Protein AF-A0A6N2SG63-F1 (afdb_monomer_lite)

Sequence (96 aa):
MEDQYSGSTGGVATLVSVAFVVLACVLITLLAVFNHPHKAVLVLVVTMFIMAVMRAVWPGRPWFASRRRWADVGLYVLLGAVIWYFSPYTATLGLG

InterPro domains:
  IPR021385 Protein of unknown function DUF3017 [PF11222] (20-85)

Secondary structure (DSSP, 8-state):
--HHHHHHHHHHHHHHHHHHHHHHHHHHHHHHHTT-HHHHHHHHHHHHHHHHHHHHH--S-SS---S-HHHHHHHHHHHHHHHHHHGGGGTGGG--

Radius of gyration: 16.32 Å; chains: 1; bounding box: 34×29×55 Å

pLDDT: mean 80.37, std 16.71, range [43.4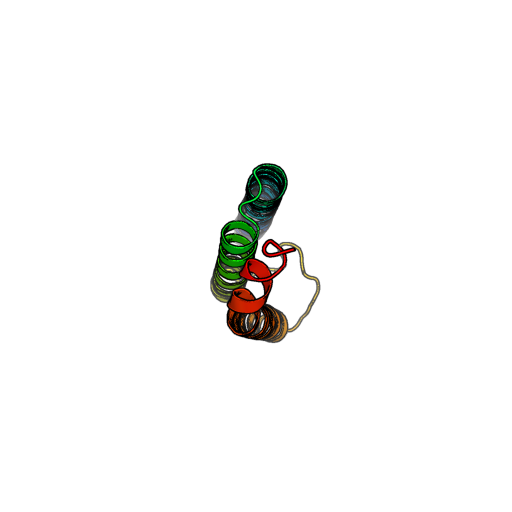1, 97.12]

Foldseek 3Di:
DPVVVQVVLLQVLLVVLVVLVVVLVVVLVVCVVVVNNLVSLLSQLVNLQVVLVSLVPDPDCNDDPDPDSVVSSVVSNVVSVVSVVCSVVRNVVPPD

Structure (mmCIF, N/CA/C/O backbone):
data_AF-A0A6N2SG63-F1
#
_entry.id   AF-A0A6N2SG63-F1
#
loop_
_atom_site.group_PDB
_atom_site.id
_atom_site.type_symbol
_atom_site.label_atom_id
_atom_site.label_alt_id
_atom_site.label_comp_id
_atom_site.label_asym_id
_atom_site.label_entity_id
_atom_site.label_seq_id
_atom_site.pdbx_PDB_ins_code
_atom_site.Cartn_x
_atom_site.Cartn_y
_atom_site.Cartn_z
_atom_site.occupancy
_atom_site.B_iso_or_equiv
_atom_site.auth_seq_id
_atom_site.auth_comp_id
_atom_site.auth_asym_id
_atom_site.auth_atom_id
_atom_site.pdbx_PDB_model_num
ATOM 1 N N . MET A 1 1 ? -16.591 14.517 28.927 1.00 43.41 1 MET A N 1
ATOM 2 C CA . MET A 1 1 ? -15.285 14.932 28.356 1.00 43.41 1 MET A CA 1
ATOM 3 C C . MET A 1 1 ? -14.716 13.836 27.441 1.00 43.41 1 MET A C 1
ATOM 5 O O . MET A 1 1 ? -13.508 13.660 27.375 1.00 43.41 1 MET A O 1
ATOM 9 N N . GLU A 1 2 ? -15.562 13.109 26.705 1.00 44.16 2 GLU A N 1
ATOM 10 C CA . GLU A 1 2 ? -15.139 11.941 25.904 1.00 44.16 2 GLU A CA 1
ATOM 11 C C . GLU A 1 2 ? -15.188 12.218 24.389 1.00 44.16 2 GLU A C 1
ATOM 13 O O . GLU A 1 2 ? -14.606 11.484 23.594 1.00 44.16 2 GLU A O 1
ATOM 18 N N . ASP A 1 3 ? -15.777 13.345 23.980 1.00 46.31 3 ASP A N 1
ATOM 19 C CA . ASP A 1 3 ? -16.016 13.674 22.568 1.00 46.31 3 ASP A CA 1
ATOM 20 C C . ASP A 1 3 ? -14.809 14.333 21.874 1.00 46.31 3 ASP A C 1
ATOM 22 O O . ASP A 1 3 ? -14.699 14.327 20.649 1.00 46.31 3 ASP A O 1
ATOM 26 N N . GLN A 1 4 ? -13.863 14.880 22.645 1.00 44.31 4 GLN A N 1
ATOM 27 C CA . GLN A 1 4 ? -12.688 15.593 22.117 1.00 44.31 4 GLN A CA 1
ATOM 28 C C . GLN A 1 4 ? -11.558 14.647 21.670 1.00 44.31 4 GLN A C 1
ATOM 30 O O . GLN A 1 4 ? -10.782 14.993 20.782 1.00 44.31 4 GLN A O 1
ATOM 35 N N . TYR A 1 5 ? -11.469 13.435 22.232 1.00 45.66 5 TYR A N 1
ATOM 36 C CA . TYR A 1 5 ? -10.394 12.490 21.894 1.00 45.66 5 TYR A CA 1
ATOM 37 C C . TYR A 1 5 ? -10.654 11.771 20.557 1.00 45.66 5 TYR A C 1
ATOM 39 O O . TYR A 1 5 ? -9.729 11.511 19.792 1.00 45.66 5 TYR A O 1
ATOM 47 N N . SER A 1 6 ? -11.926 11.527 20.216 1.00 48.03 6 SER A N 1
ATOM 48 C CA . SER A 1 6 ? -12.319 10.807 18.994 1.00 48.03 6 SER A CA 1
ATOM 49 C C . SER A 1 6 ? -12.066 11.606 17.701 1.00 48.03 6 SER A C 1
ATOM 51 O O . SER A 1 6 ? -11.715 11.029 16.669 1.00 48.03 6 SER A O 1
ATOM 53 N N . GLY A 1 7 ? -12.172 12.941 17.753 1.00 49.25 7 GLY A N 1
ATOM 54 C CA . GLY A 1 7 ? -11.969 13.814 16.588 1.00 49.25 7 GLY A CA 1
ATOM 55 C C . GLY A 1 7 ? -10.511 13.919 16.120 1.00 49.25 7 GLY A C 1
ATOM 56 O O . GLY A 1 7 ? -10.249 13.942 14.918 1.00 49.25 7 GLY A O 1
ATOM 57 N N . SER A 1 8 ? -9.550 13.921 17.050 1.00 58.31 8 SER A N 1
ATOM 58 C CA . SER A 1 8 ? -8.117 14.055 16.739 1.00 58.31 8 SER A CA 1
ATOM 59 C C . SER A 1 8 ? -7.533 12.771 16.138 1.00 58.31 8 SER A C 1
ATOM 61 O O . SER A 1 8 ? -6.865 12.796 15.102 1.00 58.31 8 SER A O 1
ATOM 63 N N . THR A 1 9 ? -7.860 11.614 16.724 1.00 59.47 9 THR A N 1
ATOM 64 C CA . THR A 1 9 ? -7.337 10.309 16.291 1.00 59.47 9 THR A CA 1
ATOM 65 C C . THR A 1 9 ? -7.804 9.930 14.883 1.00 59.47 9 THR A C 1
ATOM 67 O O . THR A 1 9 ? -7.058 9.291 14.145 1.00 59.47 9 THR A O 1
ATOM 70 N N . GLY A 1 10 ? -9.013 10.341 14.478 1.00 64.12 10 GLY A N 1
ATOM 71 C CA . GLY A 1 10 ? -9.504 10.160 13.110 1.00 64.12 10 GLY A CA 1
ATOM 72 C C . GLY A 1 10 ? -8.734 10.998 12.087 1.00 64.12 10 GLY A C 1
ATOM 73 O O . GLY A 1 10 ? -8.323 10.466 11.060 1.00 64.12 10 GLY A O 1
ATOM 74 N N . GLY A 1 11 ? -8.485 12.276 12.392 1.00 73.50 11 GLY A N 1
ATOM 75 C CA . GLY A 1 11 ? -7.762 13.193 11.505 1.00 73.50 11 GLY A CA 1
ATOM 76 C C . GLY A 1 11 ? -6.287 12.827 11.322 1.00 73.50 11 GLY A C 1
ATOM 77 O O . GLY A 1 11 ? -5.783 12.844 10.201 1.00 73.50 11 GLY A O 1
ATOM 78 N N . VAL A 1 12 ? -5.601 12.418 12.393 1.00 79.38 12 VAL A N 1
ATOM 79 C CA . VAL A 1 12 ? -4.198 11.974 12.311 1.00 79.38 12 VAL A CA 1
ATOM 80 C C . VAL A 1 12 ? -4.068 10.718 11.448 1.00 79.38 12 VAL A C 1
ATOM 82 O O . VAL A 1 12 ? -3.185 10.651 10.598 1.00 79.38 12 VAL A O 1
ATOM 85 N N . ALA A 1 13 ? -4.976 9.749 11.594 1.00 77.56 13 ALA A N 1
ATOM 86 C CA . ALA A 1 13 ? -4.991 8.542 10.765 1.00 77.56 13 ALA A CA 1
ATOM 87 C C . ALA A 1 13 ? -5.140 8.860 9.276 1.00 77.56 13 ALA A C 1
ATOM 89 O O . ALA A 1 13 ? -4.473 8.265 8.427 1.00 77.56 13 ALA A O 1
ATOM 90 N N . THR A 1 14 ? -6.013 9.817 8.958 1.00 81.88 14 THR A N 1
ATOM 91 C CA . THR A 1 14 ? -6.183 10.323 7.597 1.00 81.88 14 THR A CA 1
ATOM 92 C C . THR A 1 14 ? -4.890 10.929 7.083 1.00 81.88 14 THR A C 1
ATOM 94 O O . THR A 1 14 ? -4.428 10.544 6.017 1.00 81.88 14 THR A O 1
ATOM 97 N N . LEU A 1 15 ? -4.270 11.831 7.843 1.00 84.94 15 LEU A N 1
ATOM 98 C CA . LEU A 1 15 ? -3.035 12.489 7.422 1.00 84.94 15 LEU A CA 1
ATOM 99 C C . LEU A 1 15 ? -1.900 11.486 7.205 1.00 84.94 15 LEU A C 1
ATOM 101 O O . LEU A 1 15 ? -1.221 11.551 6.185 1.00 84.94 15 LEU A O 1
ATOM 105 N N . VAL A 1 16 ? -1.735 10.527 8.118 1.00 87.94 16 VAL A N 1
ATOM 106 C CA . VAL A 1 16 ? -0.712 9.477 8.012 1.00 87.94 16 VAL A CA 1
ATOM 107 C C . VAL A 1 16 ? -0.955 8.598 6.789 1.00 87.94 16 VAL A C 1
ATOM 109 O O . VAL A 1 16 ? -0.032 8.368 6.011 1.00 87.94 16 VAL A O 1
ATOM 112 N N . SER A 1 17 ? -2.189 8.132 6.580 1.00 86.62 17 SER A N 1
ATOM 113 C CA . SER A 1 17 ? -2.516 7.285 5.426 1.00 86.62 17 SER A CA 1
ATOM 114 C C . SER A 1 17 ? -2.374 8.031 4.097 1.00 86.62 17 SER A C 1
ATOM 116 O O . SER A 1 17 ? -1.816 7.478 3.153 1.00 86.62 17 SER A O 1
ATOM 118 N N . VAL A 1 18 ? -2.790 9.298 4.025 1.00 88.81 18 VAL A N 1
ATOM 119 C CA . VAL A 1 18 ? -2.606 10.143 2.836 1.00 88.81 18 VAL A CA 1
ATOM 120 C C . VAL A 1 18 ? -1.123 10.379 2.562 1.00 88.81 18 VAL A C 1
ATOM 122 O O . VAL A 1 18 ? -0.677 10.152 1.440 1.00 88.81 18 VAL A O 1
ATOM 125 N N . ALA A 1 19 ? -0.342 10.775 3.570 1.00 91.69 19 ALA A N 1
ATOM 126 C CA . ALA A 1 19 ? 1.096 10.989 3.420 1.00 91.69 19 ALA A CA 1
ATOM 127 C C . ALA A 1 19 ? 1.812 9.710 2.959 1.00 91.69 19 ALA A C 1
ATOM 129 O O . ALA A 1 19 ? 2.643 9.758 2.052 1.00 91.69 19 ALA A O 1
ATOM 130 N N . PHE A 1 20 ? 1.442 8.560 3.528 1.00 93.25 20 PHE A N 1
ATOM 131 C CA . PHE A 1 20 ? 1.959 7.258 3.123 1.00 93.25 20 PHE A CA 1
ATOM 132 C C . PHE A 1 20 ? 1.631 6.931 1.660 1.00 93.25 20 PHE A C 1
ATOM 134 O O . PHE A 1 20 ? 2.522 6.528 0.915 1.00 93.25 20 PHE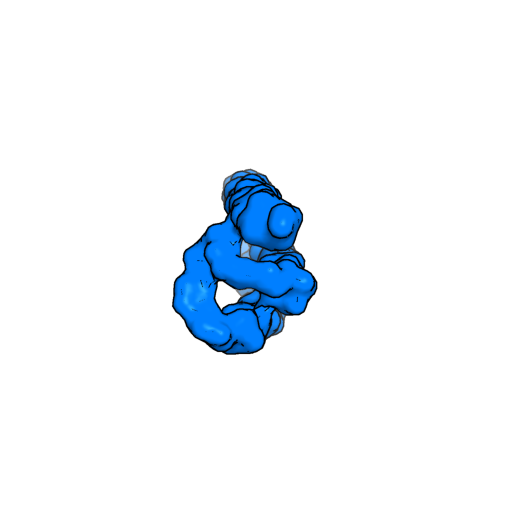 A O 1
ATOM 141 N N . VAL A 1 21 ? 0.384 7.137 1.221 1.00 92.38 21 VAL A N 1
ATOM 142 C CA . VAL A 1 21 ? -0.023 6.889 -0.173 1.00 92.38 21 VAL A CA 1
ATOM 143 C C . VAL A 1 21 ? 0.710 7.820 -1.135 1.00 92.38 21 VAL A C 1
ATOM 145 O O . VAL A 1 21 ? 1.201 7.360 -2.161 1.00 92.38 21 VAL A O 1
ATOM 148 N N . VAL A 1 22 ? 0.838 9.108 -0.805 1.00 95.50 22 VAL A N 1
ATOM 149 C CA . VAL A 1 22 ? 1.588 10.069 -1.629 1.00 95.50 22 VAL A CA 1
ATOM 150 C C . VAL A 1 22 ? 3.046 9.632 -1.767 1.00 95.50 22 VAL A C 1
ATOM 152 O O . VAL A 1 22 ? 3.558 9.562 -2.884 1.00 95.50 22 VAL A O 1
ATOM 155 N N . LEU A 1 23 ? 3.697 9.270 -0.659 1.00 96.75 23 LEU A N 1
ATOM 156 C CA . LEU A 1 23 ? 5.072 8.772 -0.668 1.00 96.75 23 LEU A CA 1
ATOM 157 C C . LEU A 1 23 ? 5.210 7.496 -1.512 1.00 96.75 23 LEU A C 1
ATOM 159 O O . LEU A 1 23 ? 6.135 7.385 -2.318 1.00 96.75 23 LEU A O 1
ATOM 163 N N . ALA A 1 24 ? 4.278 6.552 -1.363 1.00 94.62 24 ALA A N 1
ATOM 164 C CA . ALA A 1 24 ? 4.257 5.321 -2.143 1.00 94.62 24 ALA A CA 1
ATOM 165 C C . ALA A 1 24 ? 4.116 5.606 -3.646 1.00 94.62 24 ALA A C 1
ATOM 167 O O . ALA A 1 24 ? 4.884 5.066 -4.439 1.00 94.62 24 ALA A O 1
ATOM 168 N N . CYS A 1 25 ? 3.204 6.497 -4.043 1.00 96.06 25 CYS A N 1
ATOM 169 C CA . CYS A 1 25 ? 3.033 6.908 -5.437 1.00 96.06 25 CYS A CA 1
ATOM 170 C C . CYS A 1 25 ? 4.312 7.519 -6.021 1.00 96.06 25 CYS A C 1
ATOM 172 O O . CYS A 1 25 ? 4.691 7.183 -7.145 1.00 96.06 25 CYS A O 1
ATOM 174 N N . VAL A 1 26 ? 5.004 8.375 -5.263 1.00 97.12 26 VAL A N 1
ATOM 175 C CA . VAL A 1 26 ? 6.291 8.950 -5.683 1.00 97.12 26 VAL A CA 1
ATOM 176 C C . VAL A 1 26 ? 7.325 7.845 -5.897 1.00 97.12 26 VAL A C 1
ATOM 178 O O . VAL A 1 26 ? 7.946 7.790 -6.956 1.00 97.12 26 VAL A O 1
ATOM 181 N N . LEU A 1 27 ? 7.472 6.922 -4.943 1.00 95.25 27 LEU A N 1
ATOM 182 C CA . LEU A 1 27 ? 8.434 5.822 -5.041 1.00 95.25 27 LEU A CA 1
ATOM 183 C C . LEU A 1 27 ? 8.148 4.895 -6.234 1.00 95.25 27 LEU A C 1
ATOM 185 O O . LEU A 1 27 ? 9.066 4.553 -6.978 1.00 95.25 27 LEU A O 1
ATOM 189 N N . ILE A 1 28 ? 6.882 4.520 -6.444 1.00 93.88 28 ILE A N 1
ATOM 190 C CA . ILE A 1 28 ? 6.438 3.698 -7.582 1.00 93.88 28 ILE A CA 1
ATOM 191 C C . ILE A 1 28 ? 6.766 4.405 -8.900 1.00 93.88 28 ILE A C 1
ATOM 193 O O . ILE A 1 28 ? 7.304 3.780 -9.812 1.00 93.88 28 ILE A O 1
ATOM 197 N N . THR A 1 29 ? 6.492 5.710 -8.985 1.00 93.00 29 THR A N 1
ATOM 198 C CA . THR A 1 29 ? 6.776 6.517 -10.180 1.00 93.00 29 THR A CA 1
ATOM 199 C C . THR A 1 29 ? 8.273 6.573 -10.462 1.00 93.00 29 THR A C 1
ATOM 201 O O . THR A 1 29 ? 8.686 6.342 -11.595 1.00 93.00 29 THR A O 1
ATOM 204 N N . LEU A 1 30 ? 9.104 6.807 -9.442 1.00 95.00 30 LEU A N 1
ATOM 205 C CA . LEU A 1 30 ? 10.559 6.802 -9.596 1.00 95.00 30 LEU A CA 1
ATOM 206 C C . LEU A 1 30 ? 11.063 5.437 -10.081 1.00 95.00 30 LEU A C 1
ATOM 208 O O . LEU A 1 30 ? 11.820 5.377 -11.044 1.00 95.00 30 LEU A O 1
ATOM 212 N N . LEU A 1 31 ? 10.609 4.337 -9.474 1.00 90.62 31 LEU A N 1
ATOM 213 C CA . LEU A 1 31 ? 10.980 2.980 -9.894 1.00 90.62 31 LEU A CA 1
ATOM 214 C C . LEU A 1 31 ? 10.557 2.680 -11.337 1.00 90.62 31 LEU A C 1
ATOM 216 O O . LEU A 1 31 ? 11.301 2.026 -12.065 1.00 90.62 31 LEU A O 1
ATOM 220 N N . ALA A 1 32 ? 9.390 3.166 -11.758 1.00 88.06 32 ALA A N 1
ATOM 221 C CA . ALA A 1 32 ? 8.928 3.034 -13.134 1.00 88.06 32 ALA A CA 1
ATOM 222 C C . ALA A 1 32 ? 9.807 3.838 -14.109 1.00 88.06 32 ALA A C 1
ATOM 224 O O . ALA A 1 32 ? 10.215 3.303 -15.137 1.00 88.06 32 ALA A O 1
ATOM 225 N N . VAL A 1 33 ? 10.161 5.082 -13.766 1.00 92.31 33 VAL A N 1
ATOM 226 C CA . VAL A 1 33 ? 11.032 5.947 -14.585 1.00 92.31 33 VAL A CA 1
ATOM 227 C C . VAL A 1 33 ? 12.454 5.385 -14.692 1.00 92.31 33 VAL A C 1
ATOM 229 O O . VAL A 1 33 ? 13.046 5.426 -15.766 1.00 92.31 33 VAL A O 1
ATOM 232 N N . PHE A 1 34 ? 12.989 4.796 -13.619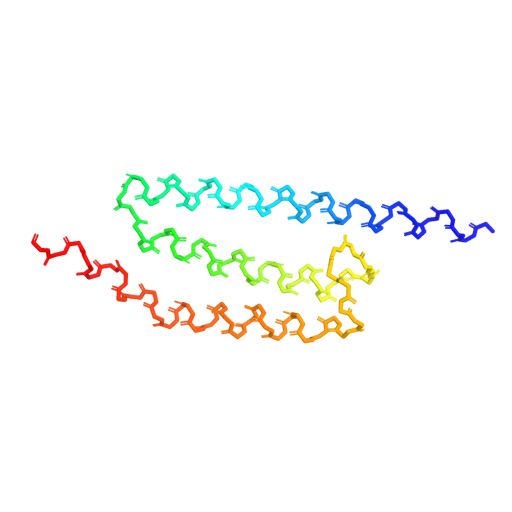 1.00 92.31 34 PHE A N 1
ATOM 233 C CA . PHE A 1 34 ? 14.302 4.136 -13.612 1.00 92.31 34 PHE A CA 1
ATOM 234 C C . PHE A 1 34 ? 14.295 2.721 -14.216 1.00 92.31 34 PHE A C 1
ATOM 236 O O . PHE A 1 34 ? 15.257 1.974 -14.054 1.00 92.31 34 PHE A O 1
ATOM 243 N N . ASN A 1 35 ? 13.235 2.347 -14.937 1.00 85.94 35 ASN A N 1
ATOM 244 C CA . ASN A 1 35 ? 13.128 1.071 -15.641 1.00 85.94 35 ASN A CA 1
ATOM 245 C C . ASN A 1 35 ? 13.227 -0.159 -14.714 1.00 85.94 35 ASN A C 1
ATOM 247 O O . ASN A 1 35 ? 13.747 -1.217 -15.071 1.00 85.94 35 ASN A O 1
ATOM 251 N N . HIS A 1 36 ? 12.673 -0.036 -13.505 1.00 85.81 36 HIS A N 1
ATOM 252 C CA . HIS A 1 36 ? 12.476 -1.134 -12.562 1.00 85.81 36 HIS A CA 1
ATOM 253 C C . HIS A 1 36 ? 10.974 -1.439 -12.371 1.00 85.81 36 HIS A C 1
ATOM 255 O O . HIS A 1 36 ? 10.482 -1.425 -11.235 1.00 85.81 36 HIS A O 1
ATOM 261 N N . PRO A 1 37 ? 10.222 -1.754 -13.451 1.00 84.62 37 PRO A N 1
ATOM 262 C CA . PRO A 1 37 ? 8.761 -1.873 -13.409 1.00 84.62 37 PRO A CA 1
ATOM 263 C C . PRO A 1 37 ? 8.293 -2.978 -12.459 1.00 84.62 37 PRO A C 1
ATOM 265 O O . PRO A 1 37 ? 7.348 -2.790 -11.696 1.00 84.62 37 PRO A O 1
ATOM 268 N N . HIS A 1 38 ? 9.012 -4.100 -12.412 1.00 86.94 38 HIS A N 1
ATOM 269 C CA . HIS A 1 38 ? 8.692 -5.192 -11.497 1.00 86.94 38 HIS A CA 1
ATOM 270 C C . HIS A 1 38 ? 8.809 -4.772 -10.021 1.00 86.94 38 HIS A C 1
ATOM 272 O O . HIS A 1 38 ? 7.957 -5.102 -9.197 1.00 86.94 38 HIS A O 1
ATOM 278 N N . LYS A 1 39 ? 9.838 -3.988 -9.672 1.00 89.94 39 LYS A N 1
ATOM 279 C CA . LYS A 1 39 ? 10.002 -3.462 -8.310 1.00 89.94 39 LYS A CA 1
ATOM 280 C C . LYS A 1 39 ? 8.914 -2.438 -7.981 1.00 89.94 39 LYS A C 1
ATOM 282 O O . LYS A 1 39 ? 8.394 -2.46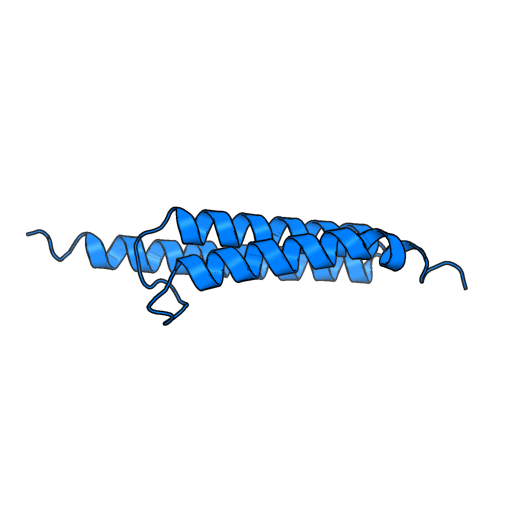9 -6.870 1.00 89.94 3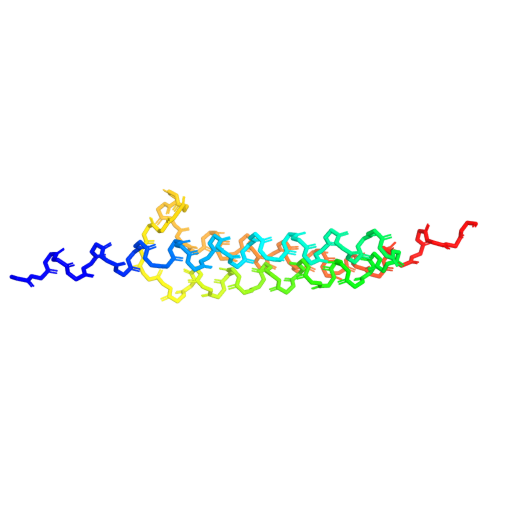9 LYS A O 1
ATOM 287 N N . ALA A 1 40 ? 8.527 -1.596 -8.941 1.00 91.56 40 ALA A N 1
ATOM 288 C CA . ALA A 1 40 ? 7.421 -0.650 -8.788 1.00 91.56 40 ALA A CA 1
ATOM 289 C C . ALA A 1 40 ? 6.100 -1.371 -8.454 1.00 91.56 40 ALA A C 1
ATOM 291 O O . ALA A 1 40 ? 5.385 -0.975 -7.534 1.00 91.56 40 ALA A O 1
ATOM 292 N N . VAL A 1 41 ? 5.815 -2.482 -9.140 1.00 92.62 41 VAL A N 1
ATOM 293 C CA . VAL A 1 41 ? 4.616 -3.304 -8.908 1.00 92.62 41 VAL A CA 1
ATOM 294 C C . VAL A 1 41 ? 4.652 -3.967 -7.532 1.00 92.62 41 VAL A C 1
ATOM 296 O O . VAL A 1 41 ? 3.647 -3.967 -6.827 1.00 92.62 41 VAL A O 1
ATOM 299 N N . LEU A 1 42 ? 5.804 -4.490 -7.102 1.00 93.38 42 LEU A N 1
ATOM 300 C CA . LEU A 1 42 ? 5.937 -5.050 -5.753 1.00 93.38 42 LEU A CA 1
ATOM 301 C C . LEU A 1 42 ? 5.729 -3.992 -4.661 1.00 93.38 42 LEU A C 1
ATOM 303 O O . LEU A 1 42 ? 5.080 -4.282 -3.658 1.00 93.38 42 LEU A O 1
ATOM 307 N N . VAL A 1 43 ? 6.216 -2.762 -4.861 1.00 95.00 43 VAL A N 1
ATOM 308 C CA . VAL A 1 43 ? 5.943 -1.649 -3.938 1.00 95.00 43 VAL A CA 1
ATOM 309 C C . VAL A 1 43 ? 4.446 -1.353 -3.886 1.00 95.00 43 VAL A C 1
ATOM 311 O O . VAL A 1 43 ? 3.899 -1.285 -2.790 1.00 95.00 43 VAL A O 1
ATOM 314 N N . LEU A 1 44 ? 3.765 -1.276 -5.036 1.00 93.81 44 LEU A N 1
ATOM 315 C CA . LEU A 1 44 ? 2.309 -1.100 -5.095 1.00 93.81 44 LEU A CA 1
ATOM 316 C C . LEU A 1 44 ? 1.568 -2.184 -4.298 1.00 93.81 44 LEU A C 1
ATOM 318 O O . LEU A 1 44 ? 0.712 -1.863 -3.477 1.00 93.81 44 LEU A O 1
ATOM 322 N N . VAL A 1 45 ? 1.920 -3.457 -4.499 1.00 95.50 45 VAL A N 1
ATOM 323 C CA . VAL A 1 45 ? 1.340 -4.598 -3.771 1.00 95.50 45 VAL A CA 1
ATOM 324 C C . VAL A 1 45 ? 1.497 -4.421 -2.259 1.00 95.50 45 VAL A C 1
ATOM 326 O O . VAL A 1 45 ? 0.523 -4.531 -1.513 1.00 95.50 45 VAL A O 1
ATOM 329 N N . VAL A 1 46 ? 2.708 -4.098 -1.801 1.00 96.19 46 VAL A N 1
ATOM 330 C CA . VAL A 1 46 ? 2.994 -3.859 -0.379 1.00 96.19 46 VAL A CA 1
ATOM 331 C C . VAL A 1 46 ? 2.174 -2.683 0.155 1.00 96.19 46 VAL A C 1
ATOM 333 O O . VAL A 1 46 ? 1.581 -2.792 1.229 1.00 96.19 46 VAL A O 1
ATOM 336 N N . THR A 1 47 ? 2.066 -1.589 -0.601 1.00 95.00 47 THR A N 1
ATOM 337 C CA . THR A 1 47 ? 1.227 -0.437 -0.247 1.00 95.00 47 THR A CA 1
ATOM 338 C C . THR A 1 47 ? -0.230 -0.849 -0.048 1.00 95.00 47 THR A C 1
ATOM 340 O O . THR A 1 47 ? -0.839 -0.432 0.937 1.00 95.00 47 THR A O 1
ATOM 343 N N . MET A 1 48 ? -0.789 -1.707 -0.910 1.00 93.38 48 MET A N 1
ATOM 344 C CA . MET A 1 48 ? -2.166 -2.194 -0.752 1.00 93.38 48 MET A CA 1
ATOM 345 C C . MET A 1 48 ? -2.349 -3.007 0.533 1.00 93.38 48 MET A C 1
ATOM 347 O O . MET A 1 48 ? -3.309 -2.774 1.267 1.00 93.38 48 MET A O 1
ATOM 351 N N . PHE A 1 49 ? -1.418 -3.906 0.859 1.00 95.12 49 PHE A N 1
ATOM 352 C CA . PHE A 1 49 ? -1.488 -4.673 2.106 1.00 95.12 49 PHE A CA 1
ATOM 353 C C . PHE A 1 49 ? -1.349 -3.789 3.348 1.00 95.12 49 PHE A C 1
ATOM 355 O O . PHE A 1 49 ? -2.103 -3.960 4.305 1.00 95.12 49 PHE A O 1
ATOM 362 N N . ILE A 1 50 ? -0.453 -2.800 3.329 1.00 93.75 50 ILE A N 1
ATOM 363 C CA . ILE A 1 50 ? -0.314 -1.839 4.432 1.00 93.75 50 ILE A CA 1
ATOM 364 C C . ILE A 1 50 ? -1.609 -1.034 4.602 1.00 93.75 50 ILE A C 1
ATOM 366 O O . ILE A 1 50 ? -2.091 -0.887 5.724 1.00 93.75 50 ILE A O 1
ATOM 370 N N . MET A 1 51 ? -2.236 -0.588 3.509 1.00 90.62 51 MET A N 1
ATOM 371 C CA . MET A 1 51 ? -3.541 0.083 3.558 1.00 90.62 51 MET A CA 1
ATOM 372 C C . MET A 1 51 ? -4.643 -0.824 4.11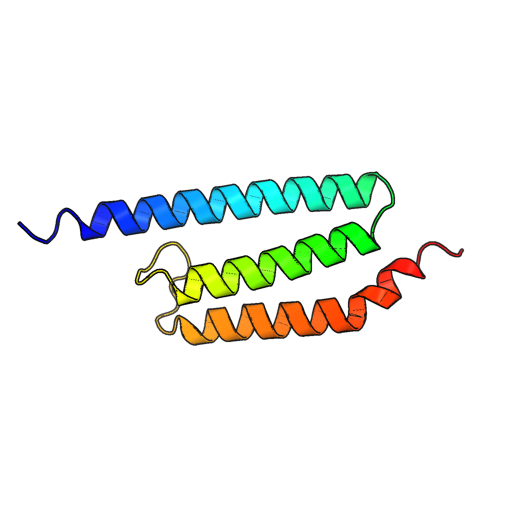8 1.00 90.62 51 MET A C 1
ATOM 374 O O . MET A 1 51 ? -5.461 -0.363 4.918 1.00 90.62 51 MET A O 1
ATOM 378 N N . ALA A 1 52 ? -4.646 -2.114 3.768 1.00 90.62 52 ALA A N 1
ATOM 379 C CA . ALA A 1 52 ? -5.574 -3.091 4.333 1.00 90.62 52 ALA A CA 1
ATOM 380 C C . ALA A 1 52 ? -5.400 -3.226 5.853 1.00 90.62 52 ALA A C 1
ATOM 382 O O . ALA A 1 52 ? -6.382 -3.179 6.595 1.00 90.62 52 ALA A O 1
ATOM 383 N N . VAL A 1 53 ? -4.155 -3.335 6.327 1.00 90.88 53 VAL A N 1
ATOM 384 C CA . VAL A 1 53 ? -3.836 -3.423 7.759 1.00 90.88 53 VAL A CA 1
ATOM 385 C C . VAL A 1 53 ? -4.237 -2.140 8.480 1.00 90.88 53 VAL A C 1
ATOM 387 O O . VAL A 1 53 ? -4.950 -2.203 9.479 1.00 90.88 53 VAL A O 1
ATOM 390 N N . MET A 1 54 ? -3.869 -0.969 7.954 1.00 86.31 54 MET A N 1
ATOM 391 C CA . MET A 1 54 ? -4.259 0.317 8.544 1.00 86.31 54 MET A CA 1
ATOM 392 C C . MET A 1 54 ? -5.785 0.456 8.640 1.00 86.31 54 MET A C 1
ATOM 394 O O . MET A 1 54 ? -6.300 0.911 9.661 1.00 86.31 54 MET A O 1
ATOM 398 N N . ARG A 1 55 ? -6.527 0.001 7.621 1.00 84.62 55 ARG A N 1
ATOM 399 C CA . ARG A 1 55 ? -7.998 0.003 7.617 1.00 84.62 55 ARG A CA 1
ATOM 400 C C . ARG A 1 55 ? -8.606 -0.998 8.605 1.00 84.62 55 ARG A C 1
ATOM 402 O O . ARG A 1 55 ? -9.684 -0.734 9.136 1.00 84.62 55 ARG A O 1
ATOM 409 N N . ALA A 1 56 ? -7.944 -2.126 8.853 1.00 85.81 56 ALA A N 1
ATOM 410 C CA . ALA A 1 56 ? -8.377 -3.109 9.843 1.00 85.81 56 ALA A CA 1
ATOM 411 C C . ALA A 1 56 ? -8.133 -2.622 11.283 1.00 85.81 56 ALA A C 1
ATOM 413 O O . ALA A 1 56 ? -8.987 -2.828 12.148 1.00 85.81 56 ALA A O 1
ATOM 414 N N . VAL A 1 57 ? -6.997 -1.957 11.520 1.00 85.19 57 VAL A N 1
ATOM 415 C CA . VAL A 1 57 ? -6.554 -1.511 12.849 1.00 85.19 57 VAL A CA 1
ATOM 416 C C . VAL A 1 57 ? -7.263 -0.240 13.304 1.00 85.19 57 VAL A C 1
ATOM 418 O O . VAL A 1 57 ? -7.597 -0.147 14.480 1.00 85.19 57 VAL A O 1
ATOM 421 N N . TRP A 1 58 ? -7.520 0.731 12.419 1.00 75.12 58 TRP A N 1
ATOM 422 C CA . TRP A 1 58 ? -8.046 2.035 12.836 1.00 75.12 58 TRP A CA 1
ATOM 423 C C . TRP A 1 58 ? -9.587 2.077 12.863 1.00 75.12 58 TRP A C 1
ATOM 425 O O . TRP A 1 58 ? -10.227 2.073 11.804 1.00 75.12 58 TRP A O 1
ATOM 435 N N . PRO A 1 59 ? -10.231 2.157 14.045 1.00 61.28 59 PRO A N 1
ATOM 436 C CA . PRO A 1 59 ? -11.672 2.343 14.137 1.00 61.28 59 PRO A CA 1
ATOM 437 C C . PRO A 1 59 ? -12.008 3.815 13.862 1.00 61.28 59 PRO A C 1
ATOM 439 O O . PRO A 1 59 ? -11.846 4.681 14.713 1.00 61.28 59 PRO A O 1
ATOM 442 N N . GLY A 1 60 ? -12.452 4.131 12.647 1.00 64.56 60 GLY A N 1
ATOM 443 C CA . GLY A 1 60 ? -12.853 5.493 12.299 1.00 64.56 60 GLY A CA 1
ATOM 444 C C . GLY A 1 60 ? -13.257 5.646 10.839 1.00 64.56 60 GLY A C 1
ATOM 445 O O . GLY A 1 60 ? -13.174 4.704 10.049 1.00 64.56 60 GLY A O 1
ATOM 446 N N . ARG A 1 61 ? -13.672 6.860 10.463 1.00 62.19 61 ARG A N 1
ATOM 447 C CA . ARG A 1 61 ? -13.989 7.245 9.077 1.00 62.19 61 ARG A CA 1
ATOM 448 C C . ARG A 1 61 ? -12.903 8.171 8.502 1.00 62.19 61 ARG A C 1
ATOM 450 O O . ARG A 1 61 ? -13.224 9.303 8.163 1.00 62.19 61 ARG A O 1
ATOM 457 N N . PRO A 1 62 ? -11.627 7.747 8.411 1.00 59.81 62 PRO A N 1
ATOM 458 C CA . PRO A 1 62 ? -10.556 8.664 8.045 1.00 59.81 62 PRO A CA 1
ATOM 459 C C . PRO A 1 62 ? -10.680 9.186 6.607 1.00 59.81 62 PRO A C 1
ATOM 461 O O . PRO A 1 62 ? -10.309 10.325 6.355 1.00 59.81 62 PRO A O 1
ATOM 464 N N . TRP A 1 63 ? -11.233 8.416 5.660 1.00 60.81 63 TRP A N 1
ATOM 465 C CA . TRP A 1 63 ? -11.333 8.889 4.268 1.00 60.81 63 TRP A CA 1
ATOM 466 C C . TRP A 1 63 ? -12.289 8.076 3.374 1.00 60.81 63 TRP A C 1
ATOM 468 O O . TRP A 1 63 ? -12.944 8.634 2.500 1.00 60.81 63 TRP A O 1
ATOM 478 N N . PHE A 1 64 ? -12.468 6.772 3.637 1.00 54.59 64 PHE A N 1
ATOM 479 C CA . PHE A 1 64 ? -13.467 5.948 2.943 1.00 54.59 64 PHE A CA 1
ATOM 480 C C . PHE A 1 64 ? -14.803 5.952 3.688 1.00 54.59 64 PHE A C 1
ATOM 482 O O . PHE A 1 64 ? -14.937 5.343 4.754 1.00 54.59 64 PHE A O 1
ATOM 489 N N . ALA A 1 65 ? -15.797 6.603 3.084 1.00 49.47 65 ALA A N 1
ATOM 490 C CA . ALA A 1 65 ? -17.184 6.709 3.541 1.00 49.47 65 ALA A CA 1
ATOM 491 C C . ALA A 1 65 ? -17.964 5.372 3.575 1.00 49.47 65 ALA A C 1
ATOM 493 O O . ALA A 1 65 ? -19.143 5.360 3.942 1.00 49.47 65 ALA A O 1
ATOM 494 N N . SER A 1 66 ? -17.337 4.243 3.220 1.00 56.72 66 SER A N 1
ATOM 495 C CA . SER A 1 66 ? -17.940 2.914 3.352 1.00 56.72 66 SER A CA 1
ATOM 496 C C . SER A 1 66 ? -18.305 2.636 4.813 1.00 56.72 66 SER A C 1
ATOM 498 O O . SER A 1 66 ? -17.456 2.680 5.704 1.00 56.72 66 SER A O 1
ATOM 500 N N . ARG A 1 67 ? -19.577 2.295 5.073 1.00 66.00 67 ARG A N 1
ATOM 501 C CA . ARG A 1 67 ? -20.010 1.793 6.394 1.00 66.00 67 ARG A CA 1
ATOM 502 C C . ARG A 1 67 ? -19.348 0.457 6.743 1.00 66.00 67 ARG A C 1
ATOM 504 O O . ARG A 1 67 ? -19.325 0.086 7.912 1.00 66.00 67 ARG A O 1
ATOM 511 N N . ARG A 1 68 ? -18.841 -0.284 5.750 1.00 76.06 68 ARG A N 1
ATOM 512 C CA . ARG A 1 68 ? -18.291 -1.634 5.911 1.00 76.06 68 ARG A CA 1
ATOM 513 C C . ARG A 1 68 ? -16.777 -1.610 5.714 1.00 76.06 68 ARG A C 1
ATOM 515 O O . ARG A 1 68 ? -16.291 -1.945 4.640 1.00 76.06 68 ARG A O 1
ATOM 522 N N . ARG A 1 69 ? -16.032 -1.292 6.780 1.00 75.81 69 ARG A N 1
ATOM 523 C CA . ARG A 1 69 ? -14.551 -1.283 6.782 1.00 75.81 69 ARG A CA 1
ATOM 524 C C . ARG A 1 69 ? -13.927 -2.562 6.206 1.00 75.81 69 ARG A C 1
ATOM 526 O O . ARG A 1 69 ? -12.915 -2.500 5.524 1.00 75.81 69 ARG A O 1
ATOM 533 N N . TRP A 1 70 ? -14.561 -3.708 6.453 1.00 83.81 70 TRP A N 1
ATOM 534 C CA . TRP A 1 70 ? -14.088 -5.021 6.015 1.00 83.81 70 TRP A CA 1
ATOM 535 C C . TRP A 1 70 ? -14.192 -5.236 4.506 1.00 83.81 70 TRP A C 1
ATOM 537 O O . TRP A 1 70 ? -13.405 -5.999 3.961 1.00 83.81 70 TRP A O 1
ATOM 547 N N . ALA A 1 71 ? -15.118 -4.550 3.829 1.00 85.88 71 ALA A N 1
ATOM 548 C CA . ALA A 1 71 ? -15.188 -4.592 2.372 1.00 85.88 71 ALA A CA 1
ATOM 549 C C . ALA A 1 71 ? -13.944 -3.935 1.756 1.00 85.88 71 ALA A C 1
ATOM 551 O O . ALA A 1 71 ? -13.368 -4.482 0.825 1.00 85.88 71 ALA A O 1
ATOM 552 N N . ASP A 1 72 ? -13.482 -2.821 2.332 1.00 86.19 72 ASP A N 1
ATOM 553 C CA . ASP A 1 72 ? -12.280 -2.124 1.863 1.00 86.19 72 ASP A CA 1
ATOM 554 C C . ASP A 1 72 ? -11.018 -2.950 2.147 1.00 86.19 72 ASP A C 1
ATOM 556 O O . ASP A 1 72 ? -10.165 -3.092 1.278 1.00 86.19 72 ASP A O 1
ATOM 560 N N . VAL A 1 73 ? -10.917 -3.553 3.341 1.00 90.00 73 VAL A N 1
ATOM 561 C CA . VAL A 1 73 ? -9.828 -4.492 3.676 1.00 90.00 73 VAL A CA 1
ATOM 562 C C . VAL A 1 73 ? -9.803 -5.650 2.678 1.00 90.00 73 VAL A C 1
ATOM 564 O O . VAL A 1 73 ? -8.755 -5.942 2.109 1.00 90.00 73 VAL A O 1
ATOM 567 N N . GLY A 1 74 ? -10.959 -6.274 2.431 1.00 91.31 74 GLY A N 1
ATOM 568 C CA . GLY A 1 74 ? -11.090 -7.363 1.466 1.00 91.31 74 GLY A CA 1
ATOM 569 C C . GLY A 1 74 ? -10.689 -6.937 0.056 1.00 91.31 74 GLY A C 1
ATOM 570 O O . GLY A 1 74 ? -9.954 -7.661 -0.606 1.00 91.31 74 GLY A O 1
ATOM 571 N N . LEU A 1 75 ? -11.096 -5.741 -0.376 1.00 91.25 75 LEU A N 1
ATOM 572 C CA . LEU A 1 75 ? -10.732 -5.187 -1.676 1.00 91.25 75 LEU A CA 1
ATOM 573 C C . LEU A 1 75 ? -9.220 -4.976 -1.801 1.00 91.25 75 LEU A C 1
ATOM 575 O O . LEU A 1 75 ? -8.632 -5.396 -2.793 1.00 91.25 75 LEU A O 1
ATOM 579 N N . TYR A 1 76 ? -8.582 -4.362 -0.801 1.00 92.25 76 TYR A N 1
ATOM 580 C CA . TYR A 1 76 ? -7.138 -4.133 -0.818 1.00 92.25 76 TYR A CA 1
ATOM 581 C C . TYR A 1 76 ? -6.342 -5.435 -0.844 1.00 92.25 76 TYR A C 1
ATOM 583 O O . TYR A 1 76 ? -5.393 -5.552 -1.616 1.00 92.25 76 TYR A O 1
ATOM 591 N N . VAL A 1 77 ? -6.743 -6.416 -0.036 1.00 95.44 77 VAL A N 1
ATOM 592 C CA . VAL A 1 77 ? -6.099 -7.735 0.005 1.00 95.44 77 VAL A CA 1
ATOM 593 C C . VAL A 1 77 ? -6.290 -8.469 -1.318 1.00 95.44 77 VAL A C 1
ATOM 595 O O . VAL A 1 77 ? -5.324 -8.995 -1.863 1.00 95.44 77 VAL A O 1
ATOM 598 N N . LEU A 1 78 ? -7.513 -8.483 -1.855 1.00 96.50 78 LEU A N 1
ATOM 599 C CA . LEU A 1 78 ? -7.831 -9.169 -3.104 1.00 96.50 78 LEU A CA 1
ATOM 600 C C . LEU A 1 78 ? -7.072 -8.552 -4.281 1.00 96.50 78 LEU A C 1
ATOM 602 O O . LEU A 1 78 ? -6.401 -9.269 -5.016 1.00 96.50 78 LEU A O 1
ATOM 606 N N . LEU A 1 79 ? -7.127 -7.228 -4.438 1.00 95.06 79 LEU A N 1
ATOM 607 C CA . LEU A 1 79 ? -6.398 -6.540 -5.501 1.00 95.06 79 LEU A CA 1
ATOM 608 C C . LEU A 1 79 ? -4.884 -6.695 -5.336 1.00 95.06 79 LEU A C 1
ATOM 610 O O . LEU A 1 79 ? -4.206 -6.991 -6.314 1.00 95.06 79 LEU A O 1
ATOM 614 N N . GLY A 1 80 ? -4.359 -6.568 -4.114 1.00 95.12 80 GLY A N 1
ATOM 615 C CA . GLY A 1 80 ? -2.943 -6.792 -3.831 1.00 95.12 80 GLY A CA 1
ATOM 616 C C . GLY A 1 80 ? -2.494 -8.203 -4.215 1.00 95.12 80 GLY A C 1
ATOM 617 O O . GLY A 1 80 ? -1.472 -8.359 -4.878 1.00 95.12 80 GLY A O 1
ATOM 618 N N . ALA A 1 81 ? -3.284 -9.227 -3.882 1.00 95.69 81 ALA A N 1
ATOM 619 C CA . ALA A 1 81 ? -3.003 -10.616 -4.239 1.00 95.69 81 ALA A CA 1
ATOM 620 C C . ALA A 1 81 ? -3.068 -10.863 -5.755 1.00 95.69 81 ALA A C 1
ATOM 622 O O . ALA A 1 81 ? -2.191 -11.527 -6.304 1.00 95.69 81 ALA A O 1
ATOM 623 N N . VAL A 1 82 ? -4.066 -10.300 -6.442 1.00 95.25 82 VAL A N 1
ATOM 624 C CA . VAL A 1 82 ? -4.203 -10.407 -7.903 1.00 95.25 82 VAL A CA 1
ATOM 625 C C . VAL A 1 82 ? -3.028 -9.727 -8.607 1.00 95.25 82 VAL A C 1
ATOM 627 O O . VAL A 1 82 ? -2.391 -10.330 -9.467 1.00 95.25 82 VAL A O 1
ATOM 630 N N . ILE A 1 83 ? -2.687 -8.496 -8.220 1.00 93.62 83 ILE A N 1
ATOM 631 C CA . ILE A 1 83 ? -1.551 -7.764 -8.796 1.00 93.62 83 ILE A CA 1
ATOM 632 C C . ILE A 1 83 ? -0.243 -8.500 -8.507 1.00 93.62 83 ILE A C 1
ATOM 634 O O . ILE A 1 83 ? 0.611 -8.599 -9.384 1.00 93.62 83 ILE A O 1
ATOM 638 N N . TRP A 1 84 ? -0.083 -9.058 -7.307 1.00 93.31 84 TRP A N 1
ATOM 639 C CA . TRP A 1 84 ? 1.090 -9.855 -6.967 1.00 93.31 84 TRP A CA 1
ATOM 640 C C . TRP A 1 84 ? 1.212 -11.105 -7.840 1.00 93.31 84 TRP A C 1
ATOM 642 O O . TRP A 1 84 ? 2.290 -11.360 -8.374 1.00 93.31 84 TRP A O 1
ATOM 652 N N . TYR A 1 85 ? 0.110 -11.828 -8.052 1.00 92.44 85 TYR A N 1
ATOM 653 C CA . TYR A 1 85 ? 0.060 -12.995 -8.932 1.00 92.44 85 TYR A CA 1
ATOM 654 C C . TYR A 1 85 ? 0.485 -12.656 -10.369 1.00 92.44 85 TYR A C 1
ATOM 656 O O . TYR A 1 85 ? 1.236 -13.409 -10.985 1.00 92.44 85 TYR A O 1
ATOM 664 N N . PHE A 1 86 ? 0.065 -11.496 -10.885 1.00 89.19 86 PHE A N 1
ATOM 665 C CA . PHE A 1 86 ? 0.436 -11.034 -12.226 1.00 89.19 86 PHE A CA 1
ATOM 666 C C . PHE A 1 86 ? 1.766 -10.262 -12.294 1.00 89.19 86 PHE A C 1
ATOM 668 O O . PHE A 1 86 ? 2.265 -9.993 -13.387 1.00 89.19 86 PHE A O 1
ATOM 675 N N . SER A 1 87 ? 2.384 -9.937 -11.156 1.00 87.00 87 SER A N 1
ATOM 676 C CA . SER A 1 87 ? 3.634 -9.172 -11.080 1.00 87.00 87 SER A CA 1
ATOM 677 C C . SER A 1 87 ? 4.787 -9.739 -11.929 1.00 87.00 87 SER A C 1
ATOM 679 O O . SER A 1 87 ? 5.495 -8.941 -12.549 1.00 87.00 87 SER A O 1
ATOM 681 N N . PRO A 1 88 ? 4.996 -11.066 -12.054 1.00 84.12 88 PRO A N 1
ATOM 682 C CA . PRO A 1 88 ? 6.059 -11.613 -12.903 1.00 84.12 88 PRO A CA 1
ATOM 683 C C . PRO A 1 88 ? 5.962 -11.190 -14.378 1.00 84.12 88 PRO A C 1
ATOM 685 O O . PRO A 1 88 ? 6.987 -10.929 -15.004 1.00 84.12 88 PRO A O 1
ATOM 688 N N . TYR A 1 89 ? 4.749 -11.023 -14.919 1.00 81.69 89 TYR A N 1
ATOM 689 C CA . TYR A 1 89 ? 4.531 -10.618 -16.317 1.00 81.69 89 TYR A CA 1
ATOM 690 C C . TYR A 1 89 ? 4.912 -9.156 -16.598 1.00 81.69 89 TYR A C 1
ATOM 692 O O . TYR A 1 89 ? 5.026 -8.739 -17.748 1.00 81.69 89 TYR A O 1
ATOM 700 N N . THR A 1 90 ? 5.150 -8.359 -15.556 1.00 73.56 90 THR A N 1
ATOM 701 C CA . THR A 1 90 ? 5.630 -6.975 -15.706 1.00 73.56 90 THR A CA 1
ATOM 702 C C . THR A 1 90 ? 7.133 -6.908 -15.977 1.00 73.56 90 THR A C 1
ATOM 704 O O . THR A 1 90 ? 7.608 -5.925 -16.539 1.00 73.56 90 THR A O 1
ATOM 707 N N . ALA A 1 91 ? 7.887 -7.961 -15.635 1.00 64.75 91 ALA A N 1
ATOM 708 C CA . ALA A 1 91 ? 9.313 -8.063 -15.938 1.00 64.75 91 ALA A CA 1
ATOM 709 C C . ALA A 1 91 ? 9.577 -8.454 -17.404 1.00 64.75 91 ALA A C 1
ATOM 711 O O . ALA A 1 91 ? 10.626 -8.126 -17.950 1.00 64.75 91 ALA A O 1
ATOM 712 N N . THR A 1 92 ? 8.624 -9.125 -18.058 1.00 56.41 92 THR A N 1
ATOM 713 C CA . THR A 1 92 ? 8.777 -9.648 -19.427 1.00 56.41 92 THR A CA 1
ATOM 714 C C . THR A 1 92 ? 8.497 -8.622 -20.527 1.00 56.41 92 THR A C 1
ATOM 716 O O . THR A 1 92 ? 8.807 -8.882 -21.681 1.00 56.41 92 THR A O 1
ATOM 719 N N . LEU A 1 93 ? 7.958 -7.443 -20.196 1.00 54.69 93 LEU A N 1
ATOM 720 C CA . LEU A 1 93 ? 7.720 -6.357 -21.161 1.00 54.69 93 LEU A CA 1
ATOM 721 C C . LEU A 1 93 ? 8.996 -5.574 -21.540 1.00 54.69 93 LEU A C 1
ATOM 723 O O . LEU A 1 93 ? 8.939 -4.715 -22.411 1.00 54.69 93 LEU A O 1
ATOM 727 N N . GLY A 1 94 ? 10.136 -5.868 -20.903 1.00 50.50 94 GLY A N 1
ATOM 728 C CA . GLY A 1 94 ? 11.448 -5.278 -21.207 1.00 50.50 94 GLY A CA 1
ATOM 729 C C . GLY A 1 94 ? 12.355 -6.131 -22.107 1.00 50.50 94 GLY A C 1
ATOM 730 O O . GLY A 1 94 ? 13.531 -5.810 -22.229 1.00 50.50 94 GLY A O 1
ATOM 731 N N . LEU A 1 95 ? 11.846 -7.223 -22.692 1.00 48.22 95 LEU A N 1
ATOM 732 C CA . LEU A 1 95 ? 12.575 -8.100 -23.623 1.00 48.22 95 LEU A CA 1
ATOM 733 C C . LEU A 1 95 ? 12.006 -7.979 -25.047 1.00 48.22 95 LEU A C 1
ATOM 735 O O . LEU A 1 95 ? 11.542 -8.965 -25.621 1.00 48.22 95 LEU A O 1
ATOM 739 N N . GLY A 1 96 ? 11.996 -6.753 -25.573 1.00 45.91 96 GLY A N 1
ATOM 740 C CA . GLY A 1 96 ? 11.778 -6.451 -26.990 1.00 45.91 96 GLY A CA 1
ATOM 741 C C . GLY A 1 96 ? 13.082 -6.029 -27.644 1.00 45.91 96 GLY A C 1
ATOM 742 O O . GLY A 1 96 ? 13.787 -5.210 -27.014 1.00 45.91 96 GLY A O 1
#

Organism: NCBI:txid1660